Protein AF-A0AAN6I414-F1 (afdb_monomer)

InterPro domains:
  IPR013894 RecQ mediated genome instability protein 1, OB-fold domain [PF08585] (5-144)
  IPR042470 RecQ mediated genome instability protein, N-terminal OB-fold domain superfamily [G3DSA:2.40.50.770] (1-156)

Secondary structure (DSSP, 8-state):
-PPPEEEEEEEEEETTS-HHHHHHHHHHHHHHHHHHHHHHH---------------------------PPP-EEEEEE-TT--EEEEEESS--GGGSS--SSSSS-TT-EEEEPTT--EETTTEEEE-TTTEEEEE---HHHHTTHHHHHHHHHHHHTT---

Nearest PDB st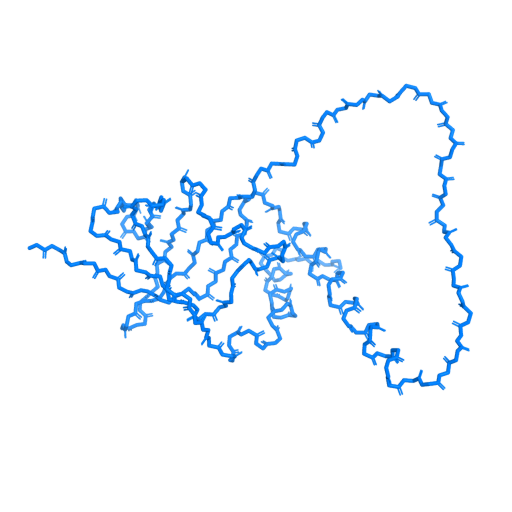ructures (foldseek):
  5aj3-assembly1_L  TM=5.342E-01  e=8.333E-02  Sus scrofa
  6xzb-assembly1_L1  TM=5.189E-01  e=1.386E-01  Escherichia coli K-12
  7pnw-assembly1_J  TM=3.560E-01  e=8.880E-02  Mus musculus
  6wub-assembly1_l  TM=5.203E-01  e=5.611E-01  Enterococcus faecalis OG1RF
  7pak-assembly1_K  TM=5.877E-01  e=1.203E+00  Mycoplasmoides pneumoniae M129

Mean predicted aligned error: 10.38 Å

Sequence (162 aa):
MTPDTLFQIVAIRDVSRSAVSYIESLAELIDANEGFYDRQTRSRPRKQRVIRSANVDGDAHEHWPTQTATPTYRLTLQDAHGNLCYAHEIEPLPFLRSSPDLYPVRLGSKLLVQKGATVVFGSAFQLTPSTCRFLGGELPHMNHDLYRRELQNFKREINYTG

Foldseek 3Di:
DDFWFKWFFQDKDQPVDDLVVLLVVLVVVVVVVVVVVVVVVDPDDDDDDDDPDDPPDDDDPPCPPPPVDDTWMKTWIAGPVRDIAIETEPDDDVQQVCDPDPRSAAGRWMKTFGPPFDDPPNGYTYDDNVGMDTPHDYDVVSRVCVSVVVSVVSCVVVVPPD

pLDDT: mean 82.65, std 20.86, range [34.53, 98.56]

Organism: Pichia angusta (NCBI:txid870730)

Structure (mmCIF, N/CA/C/O backbone):
data_AF-A0AAN6I414-F1
#
_entry.id   AF-A0AAN6I414-F1
#
loop_
_atom_site.group_PDB
_atom_site.id
_atom_site.type_symbol
_atom_site.label_atom_id
_atom_site.label_alt_id
_atom_site.label_comp_id
_atom_site.label_asym_id
_atom_site.label_entity_id
_atom_site.label_seq_id
_atom_site.pdbx_PDB_ins_code
_atom_site.Cartn_x
_atom_site.Cartn_y
_atom_site.Cartn_z
_atom_site.occupancy
_atom_site.B_iso_or_equiv
_atom_site.auth_seq_id
_atom_site.auth_comp_id
_atom_site.auth_asym_id
_atom_site.auth_atom_id
_atom_site.pdbx_PDB_model_num
ATOM 1 N N . MET A 1 1 ? -24.726 0.032 17.503 1.00 45.41 1 MET A N 1
ATOM 2 C CA . MET A 1 1 ? -23.262 0.106 17.713 1.00 45.41 1 MET A CA 1
ATOM 3 C C . MET A 1 1 ? -22.596 -0.323 16.417 1.00 45.41 1 MET A C 1
ATOM 5 O O . MET A 1 1 ? -22.929 -1.397 15.942 1.00 45.41 1 MET A O 1
ATOM 9 N N . THR A 1 2 ? -21.743 0.503 15.814 1.00 57.78 2 THR A N 1
ATOM 10 C CA . THR A 1 2 ? -21.015 0.141 14.586 1.00 57.78 2 THR A CA 1
ATOM 11 C C . THR A 1 2 ? -19.896 -0.852 14.917 1.00 57.78 2 THR A C 1
ATOM 13 O O . THR A 1 2 ? -19.116 -0.560 15.827 1.00 57.78 2 THR A O 1
ATOM 16 N N . PRO A 1 3 ? -19.851 -2.024 14.263 1.00 83.75 3 PRO A N 1
ATOM 17 C CA . PRO A 1 3 ? -18.834 -3.039 14.516 1.00 83.75 3 PRO A CA 1
ATOM 18 C C . PRO A 1 3 ? -17.482 -2.650 13.904 1.00 83.75 3 PRO A C 1
ATOM 20 O O . PRO A 1 3 ? -17.417 -1.833 12.982 1.00 83.75 3 PRO A O 1
ATOM 23 N N . ASP A 1 4 ? -16.413 -3.275 14.396 1.00 93.19 4 ASP A N 1
ATOM 24 C CA . ASP A 1 4 ? -15.124 -3.282 13.704 1.00 93.19 4 ASP A CA 1
ATOM 25 C C . ASP A 1 4 ? -15.302 -3.867 12.299 1.00 93.19 4 ASP A C 1
ATOM 27 O O . ASP A 1 4 ? -16.117 -4.768 12.082 1.00 93.19 4 ASP A O 1
ATOM 31 N N . THR A 1 5 ? -14.542 -3.356 11.334 1.00 94.69 5 THR A N 1
ATOM 32 C CA . THR A 1 5 ? -14.669 -3.766 9.933 1.00 94.69 5 THR A CA 1
ATOM 33 C C . THR A 1 5 ? -13.370 -4.386 9.441 1.00 94.69 5 THR A C 1
ATOM 35 O O . THR A 1 5 ? -12.293 -3.800 9.559 1.00 94.69 5 THR A O 1
ATOM 38 N N . LEU A 1 6 ? -13.472 -5.601 8.900 1.00 97.38 6 LEU A N 1
ATOM 39 C CA . LEU A 1 6 ? -12.348 -6.327 8.326 1.00 97.38 6 LEU A CA 1
ATOM 40 C C . LEU A 1 6 ? -12.159 -5.930 6.864 1.00 97.38 6 LEU A C 1
ATOM 42 O O . LEU A 1 6 ? -13.083 -6.039 6.058 1.00 97.38 6 LEU A O 1
ATOM 46 N N . PHE A 1 7 ?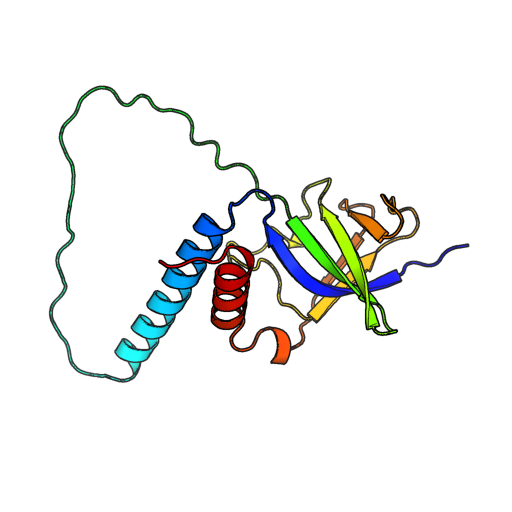 -10.934 -5.554 6.525 1.00 98.19 7 PHE A N 1
ATOM 47 C CA . PHE A 1 7 ? -10.533 -5.213 5.174 1.00 98.19 7 PHE A CA 1
ATOM 48 C C . PHE A 1 7 ? -9.363 -6.063 4.700 1.00 98.19 7 PHE A C 1
ATOM 50 O O . PHE A 1 7 ? -8.541 -6.558 5.475 1.00 98.19 7 PHE A O 1
ATOM 57 N N . GLN A 1 8 ? -9.265 -6.170 3.385 1.00 98.56 8 GLN A N 1
ATOM 58 C CA . GLN A 1 8 ? -8.088 -6.620 2.674 1.00 98.56 8 GLN A CA 1
ATOM 59 C C . GLN A 1 8 ? -7.315 -5.418 2.132 1.00 98.56 8 GLN A C 1
ATOM 61 O O . GLN A 1 8 ? -7.896 -4.547 1.493 1.00 98.56 8 GLN A O 1
ATOM 66 N N . ILE A 1 9 ? -5.999 -5.391 2.334 1.00 98.50 9 ILE A N 1
ATOM 67 C CA . ILE A 1 9 ? -5.118 -4.396 1.718 1.00 98.50 9 ILE A CA 1
ATOM 68 C C . ILE A 1 9 ? -4.867 -4.814 0.269 1.00 98.50 9 ILE A C 1
ATOM 70 O O . ILE A 1 9 ? -4.241 -5.847 0.023 1.00 98.50 9 ILE A O 1
ATOM 74 N N . VAL A 1 10 ? -5.352 -4.020 -0.686 1.00 98.12 10 VAL A N 1
ATOM 75 C CA . VAL A 1 10 ? -5.239 -4.329 -2.120 1.00 98.12 10 VAL A CA 1
ATOM 76 C C . VAL A 1 10 ? -4.228 -3.474 -2.869 1.00 98.12 10 VAL A C 1
ATOM 78 O O . VAL A 1 10 ? -3.730 -3.906 -3.903 1.00 98.12 10 VAL A O 1
ATOM 81 N N . ALA A 1 11 ? -3.873 -2.308 -2.333 1.00 97.12 11 ALA A N 1
ATOM 82 C CA . ALA A 1 11 ? -2.762 -1.506 -2.828 1.00 97.12 11 ALA A CA 1
ATOM 83 C C . ALA A 1 11 ? -2.153 -0.674 -1.699 1.00 97.12 11 ALA A C 1
ATOM 85 O O . ALA A 1 11 ? -2.836 -0.316 -0.736 1.00 97.12 11 ALA A O 1
ATOM 86 N N . ILE A 1 12 ? -0.873 -0.344 -1.846 1.00 96.19 12 ILE A N 1
ATOM 87 C CA . ILE A 1 12 ? -0.105 0.488 -0.918 1.00 96.19 12 ILE A CA 1
ATOM 88 C C . ILE A 1 12 ? 0.674 1.487 -1.755 1.00 96.19 12 ILE A C 1
ATOM 90 O O . ILE A 1 12 ? 1.310 1.105 -2.735 1.00 96.19 12 ILE A O 1
ATOM 94 N N . ARG A 1 13 ? 0.615 2.762 -1.378 1.00 94.12 13 ARG A N 1
ATOM 95 C CA . ARG A 1 13 ? 1.371 3.832 -2.025 1.00 94.12 13 ARG A CA 1
ATOM 96 C C . ARG A 1 13 ? 2.049 4.672 -0.963 1.00 94.12 13 ARG A C 1
ATOM 98 O O . ARG A 1 13 ? 1.370 5.188 -0.080 1.00 94.12 13 ARG A O 1
ATOM 105 N N . ASP A 1 14 ? 3.362 4.818 -1.072 1.00 94.50 14 ASP A N 1
ATOM 106 C CA . ASP A 1 14 ? 4.082 5.860 -0.349 1.00 94.50 14 ASP A CA 1
ATOM 107 C C . ASP A 1 14 ? 3.755 7.204 -1.008 1.00 94.50 14 ASP A C 1
ATOM 109 O O . ASP A 1 14 ? 4.110 7.447 -2.161 1.00 94.50 14 ASP A O 1
ATOM 113 N N . VAL A 1 15 ? 3.004 8.046 -0.303 1.00 93.56 15 VAL A N 1
ATOM 114 C CA . VAL A 1 15 ? 2.557 9.351 -0.804 1.00 93.56 15 VAL A CA 1
ATOM 115 C C . VAL A 1 15 ? 3.578 10.457 -0.550 1.00 93.56 15 VAL A C 1
ATOM 117 O O . VAL A 1 15 ? 3.380 11.574 -1.016 1.00 93.56 15 VAL A O 1
ATOM 120 N N . SER A 1 16 ? 4.678 10.153 0.146 1.00 91.94 16 SER A N 1
ATOM 121 C CA . SER A 1 16 ? 5.806 11.076 0.309 1.00 91.94 16 SER A CA 1
ATOM 122 C C . SER A 1 16 ? 6.757 11.067 -0.894 1.00 91.94 16 SER A C 1
ATOM 124 O O . SER A 1 16 ? 7.571 11.975 -1.056 1.00 91.94 16 SER A O 1
ATOM 126 N N . ARG A 1 17 ? 6.637 10.062 -1.771 1.00 91.12 17 ARG A N 1
ATOM 127 C CA . ARG A 1 17 ? 7.478 9.881 -2.956 1.00 91.12 17 ARG A CA 1
ATOM 128 C C . ARG A 1 17 ? 6.765 10.316 -4.230 1.00 91.12 17 ARG A C 1
ATOM 130 O O . ARG A 1 17 ? 5.571 10.082 -4.417 1.00 91.12 17 ARG A O 1
ATOM 137 N N . SER A 1 18 ? 7.524 10.912 -5.149 1.00 91.44 18 SER A N 1
ATOM 138 C CA . SER A 1 18 ? 7.026 11.214 -6.490 1.00 91.44 18 SER A CA 1
ATOM 139 C C . SER A 1 18 ? 6.837 9.930 -7.304 1.00 91.44 18 SER A C 1
ATOM 141 O O . SER A 1 18 ? 7.547 8.942 -7.110 1.00 91.44 18 SER A O 1
ATOM 143 N N . ALA A 1 19 ? 5.908 9.956 -8.264 1.00 91.56 19 ALA A N 1
ATOM 144 C CA . ALA A 1 19 ? 5.701 8.835 -9.181 1.00 91.56 19 ALA A CA 1
ATOM 145 C C . ALA A 1 19 ? 6.973 8.500 -9.985 1.00 91.56 19 ALA A C 1
ATOM 147 O O . ALA A 1 19 ? 7.261 7.329 -10.199 1.00 91.56 19 ALA A O 1
ATOM 148 N N . VAL A 1 20 ? 7.763 9.514 -10.367 1.00 92.62 20 VAL A N 1
ATOM 149 C CA . VAL A 1 20 ? 9.042 9.334 -11.079 1.00 92.62 20 VAL A CA 1
ATOM 150 C C . VAL A 1 20 ? 10.049 8.569 -10.219 1.00 92.62 20 VAL A C 1
ATOM 152 O O . VAL A 1 20 ? 10.562 7.548 -10.661 1.00 92.62 20 VAL A O 1
ATOM 155 N N . SER A 1 21 ? 10.250 8.981 -8.961 1.00 92.12 21 SER A N 1
ATOM 156 C CA . SER A 1 21 ? 11.143 8.261 -8.040 1.00 92.12 21 SER A CA 1
ATOM 157 C C . SER A 1 21 ? 10.671 6.823 -7.797 1.00 92.12 21 SER A C 1
ATOM 159 O O . SER A 1 21 ? 11.482 5.912 -7.637 1.00 92.12 21 SER A O 1
ATOM 161 N N . TYR A 1 22 ? 9.355 6.599 -7.770 1.00 92.31 22 TYR A N 1
ATOM 162 C CA . TYR A 1 22 ? 8.790 5.261 -7.616 1.00 92.31 22 TYR A CA 1
ATOM 163 C C . TYR A 1 22 ? 9.061 4.378 -8.849 1.00 92.31 22 TYR A C 1
ATOM 165 O O . TYR A 1 22 ? 9.426 3.214 -8.696 1.00 92.31 22 TYR A O 1
ATOM 173 N N . ILE A 1 23 ? 8.939 4.936 -10.062 1.00 94.06 23 ILE A N 1
ATOM 174 C CA . ILE A 1 23 ? 9.284 4.270 -11.332 1.00 94.06 23 ILE A CA 1
ATOM 175 C C . ILE A 1 23 ? 10.758 3.856 -11.349 1.00 94.06 23 ILE A C 1
ATOM 177 O O . ILE A 1 23 ? 11.050 2.710 -11.683 1.00 94.06 23 ILE A O 1
ATOM 181 N N . GLU A 1 24 ? 11.664 4.756 -10.962 1.00 93.31 24 GLU A N 1
ATOM 182 C CA . GLU A 1 24 ? 13.108 4.487 -10.911 1.00 93.31 24 GLU A CA 1
ATOM 183 C C . GLU A 1 24 ? 13.421 3.320 -9.966 1.00 93.31 24 GLU A C 1
ATOM 185 O O . GLU A 1 24 ? 14.030 2.337 -10.383 1.00 93.31 24 GLU A O 1
ATOM 190 N N . SER A 1 25 ? 12.905 3.349 -8.731 1.00 93.25 25 SER A N 1
ATOM 191 C CA . SER A 1 25 ? 13.114 2.246 -7.783 1.00 93.25 25 SER A CA 1
ATOM 192 C C . SER A 1 25 ? 12.518 0.920 -8.250 1.00 93.25 25 SER A C 1
ATOM 194 O O . SER A 1 25 ? 13.103 -0.134 -8.013 1.00 93.25 25 SER A O 1
ATOM 196 N N . LEU A 1 26 ? 11.352 0.937 -8.901 1.00 93.81 26 LEU A N 1
ATOM 197 C CA . LEU A 1 26 ? 10.762 -0.282 -9.455 1.00 93.81 26 LEU A CA 1
ATOM 198 C C . LEU A 1 26 ? 11.622 -0.866 -10.579 1.00 93.81 26 LEU A C 1
ATOM 200 O O . LEU A 1 26 ? 11.822 -2.079 -10.606 1.00 93.81 26 LEU A O 1
ATOM 204 N N . ALA A 1 27 ? 12.130 -0.023 -11.483 1.00 93.31 27 ALA A N 1
ATOM 205 C CA . ALA A 1 27 ? 13.010 -0.451 -12.566 1.00 93.31 27 ALA A CA 1
ATOM 206 C C . ALA A 1 27 ? 14.300 -1.081 -12.015 1.00 93.31 27 ALA A C 1
ATOM 208 O O . ALA A 1 27 ? 14.634 -2.203 -12.385 1.00 93.31 27 ALA A O 1
ATOM 209 N N . GLU A 1 28 ? 14.948 -0.428 -11.046 1.00 91.94 28 GLU A N 1
ATOM 210 C CA . GLU A 1 28 ? 16.150 -0.950 -10.383 1.00 91.94 28 GLU A CA 1
ATOM 211 C C . GLU A 1 28 ? 15.913 -2.312 -9.714 1.00 91.94 28 GLU A C 1
ATOM 213 O O . GLU A 1 28 ? 16.737 -3.221 -9.837 1.00 91.94 28 GLU A O 1
ATOM 218 N N . LEU A 1 29 ? 14.780 -2.486 -9.023 1.00 89.75 29 LEU A N 1
ATOM 219 C CA . LEU A 1 29 ? 14.434 -3.750 -8.367 1.00 89.75 29 LEU A CA 1
ATOM 220 C C . LEU A 1 29 ? 14.184 -4.881 -9.371 1.00 89.75 29 LEU A C 1
ATOM 222 O O . LEU A 1 29 ? 14.577 -6.022 -9.115 1.00 89.75 29 LEU A O 1
ATOM 226 N N . ILE A 1 30 ? 13.530 -4.588 -10.498 1.00 90.50 30 ILE A N 1
ATOM 227 C CA . ILE A 1 30 ? 13.291 -5.570 -11.564 1.00 90.50 30 ILE A CA 1
ATOM 228 C C . ILE A 1 30 ? 14.623 -5.985 -12.196 1.00 90.50 30 ILE A C 1
ATOM 230 O O . ILE A 1 30 ? 14.905 -7.184 -12.262 1.00 90.50 30 ILE A O 1
ATOM 234 N N . ASP A 1 31 ? 15.460 -5.015 -12.566 1.00 87.19 31 ASP A N 1
ATOM 235 C CA . ASP A 1 31 ? 16.768 -5.249 -13.182 1.00 87.19 31 ASP A CA 1
ATOM 236 C C . ASP A 1 31 ? 17.693 -6.052 -12.261 1.00 87.19 31 ASP A C 1
ATOM 238 O O . ASP A 1 31 ? 18.359 -6.997 -12.695 1.00 87.19 31 ASP A O 1
ATOM 242 N N . ALA A 1 32 ? 17.719 -5.718 -10.966 1.00 82.75 32 ALA A N 1
ATOM 243 C CA . ALA A 1 32 ? 18.494 -6.457 -9.979 1.00 82.75 32 ALA A CA 1
ATOM 244 C C . ALA A 1 32 ? 18.040 -7.918 -9.915 1.00 82.75 32 ALA A C 1
ATOM 246 O O . ALA A 1 32 ? 18.872 -8.824 -9.998 1.00 82.75 32 ALA A O 1
ATOM 247 N N . ASN A 1 33 ? 16.729 -8.152 -9.811 1.00 78.19 33 ASN A N 1
ATOM 248 C CA . ASN A 1 33 ? 16.163 -9.492 -9.724 1.00 78.19 33 ASN A CA 1
ATOM 249 C C . ASN A 1 33 ? 16.515 -10.321 -10.972 1.00 78.19 33 ASN A C 1
ATOM 251 O O . ASN A 1 33 ? 17.026 -11.434 -10.852 1.00 78.19 33 ASN A O 1
ATOM 255 N N . GLU A 1 34 ? 16.345 -9.757 -12.170 1.00 79.31 34 GLU A N 1
ATOM 256 C CA . GLU A 1 34 ? 16.722 -10.403 -13.435 1.00 79.31 34 GLU A CA 1
ATOM 257 C C . GLU A 1 34 ? 18.228 -10.696 -13.516 1.00 79.31 34 GLU A C 1
ATOM 259 O O . GLU A 1 34 ? 18.626 -11.797 -13.901 1.00 79.31 34 GLU A O 1
ATOM 264 N N . GLY A 1 35 ? 19.072 -9.767 -13.061 1.00 66.88 35 GLY A N 1
ATOM 265 C CA . GLY A 1 35 ? 20.518 -9.960 -12.980 1.00 66.88 35 GLY A CA 1
ATOM 266 C C . GLY A 1 35 ? 20.941 -11.088 -12.029 1.00 66.88 35 GLY A C 1
ATOM 267 O O . GLY A 1 35 ? 21.928 -11.777 -12.301 1.00 66.88 35 GLY A O 1
ATOM 268 N N . PHE A 1 36 ? 20.209 -11.323 -10.933 1.00 63.19 36 PHE A N 1
ATOM 269 C CA . PHE A 1 36 ? 20.434 -12.479 -10.056 1.00 63.19 36 PHE A CA 1
ATOM 270 C C . PHE A 1 36 ? 20.010 -13.797 -10.719 1.00 63.19 36 PHE A C 1
ATOM 272 O O . PHE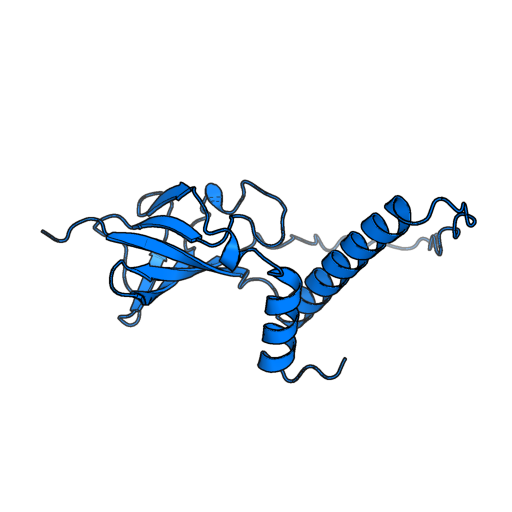 A 1 36 ? 20.768 -14.770 -10.659 1.00 63.19 36 PHE A O 1
ATOM 279 N N . TYR A 1 37 ? 18.858 -13.831 -11.397 1.00 57.75 37 TYR A N 1
ATOM 280 C CA . TYR A 1 37 ? 18.395 -15.023 -12.122 1.00 57.75 37 TYR A CA 1
ATOM 281 C C . TYR A 1 37 ? 19.318 -15.398 -13.296 1.00 57.75 37 TYR A C 1
ATOM 283 O O . TYR A 1 37 ? 19.622 -16.581 -13.481 1.00 57.75 37 TYR A O 1
ATOM 291 N N . ASP A 1 38 ? 19.839 -14.425 -14.054 1.00 50.94 38 ASP A N 1
ATOM 292 C CA . ASP A 1 38 ? 20.786 -14.684 -15.155 1.00 50.94 38 ASP A CA 1
ATOM 293 C C . ASP A 1 38 ? 22.127 -15.236 -14.628 1.00 50.94 38 ASP A C 1
ATOM 295 O O . ASP A 1 38 ? 22.710 -16.154 -15.209 1.00 50.94 38 ASP A O 1
ATOM 299 N N . ARG A 1 39 ? 22.586 -14.774 -13.452 1.00 58.72 39 ARG A N 1
ATOM 300 C CA . ARG A 1 39 ? 23.790 -15.311 -12.783 1.00 58.72 39 ARG A CA 1
ATOM 301 C C . ARG A 1 39 ? 23.626 -16.751 -12.299 1.00 58.72 39 ARG A C 1
ATOM 303 O O . ARG A 1 39 ? 24.601 -17.497 -12.312 1.00 58.72 39 ARG A O 1
ATOM 310 N N . GLN A 1 40 ? 22.429 -17.143 -11.864 1.00 55.12 40 GLN A N 1
ATOM 311 C CA . GLN A 1 40 ? 22.162 -18.520 -11.431 1.00 55.12 40 GLN A CA 1
ATOM 312 C C . GLN A 1 40 ? 21.980 -19.484 -12.610 1.00 55.12 40 GLN A C 1
ATOM 314 O O . GLN A 1 40 ? 22.340 -20.653 -12.506 1.00 55.12 40 GLN A O 1
ATOM 319 N N . THR A 1 41 ? 21.457 -19.005 -13.741 1.00 55.34 41 THR A N 1
ATOM 320 C CA . THR A 1 41 ? 21.168 -19.842 -14.918 1.00 55.34 41 THR A CA 1
ATOM 321 C C . THR A 1 41 ? 22.336 -19.947 -15.900 1.00 55.34 41 THR A C 1
ATOM 323 O O . THR A 1 41 ? 22.419 -20.918 -16.654 1.00 55.34 41 THR A O 1
ATOM 326 N N . ARG A 1 42 ? 23.291 -19.007 -15.878 1.00 46.44 42 ARG A N 1
ATOM 327 C CA . ARG A 1 42 ? 24.504 -19.060 -16.704 1.00 46.44 42 ARG A CA 1
ATOM 328 C C . ARG A 1 42 ? 25.758 -19.222 -15.854 1.00 46.44 42 ARG A C 1
ATOM 330 O O . ARG A 1 42 ? 26.388 -18.256 -15.436 1.00 46.44 42 ARG A O 1
ATOM 337 N N . SER A 1 43 ? 26.216 -20.465 -15.722 1.00 45.78 43 SER A N 1
ATOM 338 C CA . SER A 1 43 ? 27.563 -20.809 -15.256 1.00 45.78 43 SER A CA 1
ATOM 339 C C . SER A 1 43 ? 28.632 -20.414 -16.292 1.00 45.78 43 SER A C 1
ATOM 341 O O . SER A 1 43 ? 29.266 -21.267 -16.917 1.00 45.78 43 SER A O 1
ATOM 343 N N . ARG A 1 44 ? 28.828 -19.113 -16.531 1.00 46.41 44 ARG A N 1
ATOM 344 C CA . ARG A 1 44 ? 29.984 -18.590 -17.275 1.00 46.41 44 ARG A CA 1
ATOM 345 C C . ARG A 1 44 ? 30.539 -17.352 -16.572 1.00 46.41 44 ARG A C 1
ATOM 347 O O . ARG A 1 44 ? 29.839 -16.344 -16.491 1.00 46.41 44 ARG A O 1
ATOM 354 N N . PRO A 1 45 ? 31.799 -17.380 -16.102 1.00 45.66 45 PRO A N 1
ATOM 355 C CA . PRO A 1 45 ? 32.390 -16.229 -15.450 1.00 45.66 45 PRO A CA 1
ATOM 356 C C . PRO A 1 45 ? 32.721 -15.199 -16.530 1.00 45.66 45 PRO A C 1
ATOM 358 O O . PRO A 1 45 ? 33.533 -15.450 -17.423 1.00 45.66 45 PRO A O 1
ATOM 361 N N . ARG A 1 46 ? 32.108 -14.017 -16.465 1.00 46.19 46 ARG A N 1
ATOM 362 C CA . ARG A 1 46 ? 32.597 -12.856 -17.210 1.00 46.19 46 ARG A CA 1
ATOM 363 C C . ARG A 1 46 ? 32.896 -11.710 -16.251 1.00 46.19 46 ARG A C 1
ATOM 365 O O . ARG A 1 46 ? 32.007 -11.183 -15.599 1.00 46.19 46 ARG A O 1
ATOM 372 N N . LYS A 1 47 ? 34.201 -11.421 -16.186 1.00 41.16 47 LYS A N 1
ATOM 373 C CA . LYS A 1 47 ? 34.931 -10.257 -15.659 1.00 41.16 47 LYS A CA 1
ATOM 374 C C . LYS A 1 47 ? 34.085 -9.202 -14.933 1.00 41.16 47 LYS A C 1
ATOM 376 O O . LYS A 1 47 ? 33.298 -8.496 -15.558 1.00 41.16 47 LYS A O 1
ATOM 381 N N . GLN A 1 48 ? 34.379 -9.050 -13.637 1.00 44.34 48 GLN A N 1
ATOM 382 C CA . GLN A 1 48 ? 34.115 -7.861 -12.820 1.00 44.34 48 GLN A CA 1
ATOM 383 C C . GLN A 1 48 ? 34.219 -6.584 -13.661 1.00 44.34 48 GLN A C 1
ATOM 385 O O . GLN A 1 48 ? 35.292 -6.245 -14.166 1.00 44.34 48 GLN A O 1
ATOM 390 N N . ARG A 1 49 ? 33.100 -5.869 -13.802 1.00 40.12 49 ARG A N 1
ATOM 391 C CA . ARG A 1 49 ? 33.119 -4.501 -14.310 1.00 40.12 49 ARG A CA 1
ATOM 392 C C . ARG A 1 49 ? 33.418 -3.583 -13.131 1.00 40.12 49 ARG A C 1
ATOM 394 O O . ARG A 1 49 ? 32.630 -3.463 -12.202 1.00 40.12 49 ARG A O 1
ATOM 401 N N . VAL A 1 50 ? 34.619 -3.028 -13.201 1.00 44.25 50 VAL A N 1
ATOM 402 C CA . VAL A 1 50 ? 35.228 -2.020 -12.339 1.00 44.25 50 VAL A CA 1
ATOM 403 C C . VAL A 1 50 ? 34.262 -0.870 -12.036 1.00 44.25 50 VAL A C 1
ATOM 405 O O . VAL A 1 50 ? 33.567 -0.372 -12.924 1.00 44.25 50 VAL A O 1
ATOM 408 N N . ILE A 1 51 ? 34.275 -0.467 -10.766 1.00 46.75 51 ILE A N 1
ATOM 409 C CA . ILE A 1 51 ? 33.641 0.718 -10.187 1.00 46.75 51 ILE A CA 1
ATOM 410 C C . ILE A 1 51 ? 34.021 1.958 -11.015 1.00 46.75 51 ILE A C 1
ATOM 412 O O . ILE A 1 51 ? 35.194 2.301 -11.136 1.00 46.75 51 ILE A O 1
ATOM 416 N N . ARG A 1 52 ? 33.020 2.637 -11.577 1.00 38.12 52 ARG A N 1
ATOM 417 C CA . ARG A 1 52 ? 33.087 4.038 -12.023 1.00 38.12 52 ARG A CA 1
ATOM 418 C C . ARG A 1 52 ? 32.141 4.774 -11.072 1.00 38.12 52 ARG A C 1
ATOM 420 O O . ARG A 1 52 ? 30.990 4.373 -10.996 1.00 38.12 52 ARG A O 1
ATOM 427 N N . SER A 1 53 ? 32.518 5.752 -10.266 1.00 36.22 53 SER A N 1
ATOM 428 C CA . SER A 1 53 ? 33.680 6.636 -10.257 1.00 36.22 53 SER A CA 1
ATOM 429 C C . SER A 1 53 ? 33.722 7.246 -8.854 1.00 36.22 53 SER A C 1
ATOM 431 O O . SER A 1 53 ? 32.700 7.729 -8.372 1.00 36.22 53 SER A O 1
ATOM 433 N N . ALA A 1 54 ? 34.880 7.201 -8.198 1.00 37.72 54 ALA A N 1
ATOM 434 C CA . ALA A 1 54 ? 35.142 8.003 -7.013 1.00 37.72 54 ALA A CA 1
ATOM 435 C C . ALA A 1 54 ? 35.388 9.441 -7.481 1.00 37.72 54 ALA A C 1
ATOM 437 O O . ALA A 1 54 ? 36.352 9.683 -8.204 1.00 37.72 54 ALA A O 1
ATOM 438 N N . ASN A 1 55 ? 34.507 10.369 -7.110 1.00 34.53 55 ASN A N 1
ATOM 439 C CA . ASN A 1 55 ? 34.797 11.792 -7.214 1.00 34.53 55 ASN A CA 1
ATOM 440 C C . ASN A 1 55 ? 35.470 12.189 -5.896 1.00 34.53 55 ASN A C 1
ATOM 442 O O . ASN A 1 55 ? 34.797 12.416 -4.894 1.00 34.53 55 ASN A O 1
ATOM 446 N N . VAL A 1 56 ? 36.801 12.139 -5.876 1.00 47.16 56 VAL A N 1
ATOM 447 C CA . VAL A 1 56 ? 37.620 12.719 -4.810 1.00 47.16 56 VAL A CA 1
ATOM 448 C C . VAL A 1 56 ? 38.144 14.029 -5.364 1.00 47.16 56 VAL A C 1
ATOM 450 O O . VAL A 1 56 ? 39.191 14.041 -5.991 1.00 47.16 56 VAL A O 1
ATOM 453 N N . ASP A 1 57 ? 37.383 15.093 -5.151 1.00 37.41 57 ASP A N 1
ATOM 454 C CA . ASP A 1 57 ? 37.897 16.456 -5.131 1.00 37.41 57 ASP A CA 1
ATOM 455 C C . ASP A 1 57 ? 37.131 17.184 -4.029 1.00 37.41 57 ASP A C 1
ATOM 457 O O . ASP A 1 57 ? 35.899 17.248 -4.029 1.00 37.41 57 ASP A O 1
ATOM 461 N N . GLY A 1 58 ? 37.879 17.601 -3.010 1.00 43.59 58 GLY A N 1
ATOM 462 C CA . GLY A 1 58 ? 37.353 18.335 -1.877 1.00 43.59 58 GLY A CA 1
ATOM 463 C C . GLY A 1 58 ? 37.054 19.771 -2.270 1.00 43.59 58 GLY A C 1
ATOM 464 O O . GLY A 1 58 ? 37.881 20.411 -2.902 1.00 43.59 58 GLY A O 1
ATOM 465 N N . ASP A 1 59 ? 35.883 20.253 -1.871 1.00 40.22 59 ASP A N 1
ATOM 466 C CA . ASP A 1 59 ? 35.724 21.538 -1.198 1.00 40.22 59 ASP A CA 1
ATOM 467 C C . ASP A 1 59 ? 34.289 21.653 -0.662 1.00 40.22 59 ASP A C 1
ATOM 469 O O . ASP A 1 59 ? 33.320 21.342 -1.347 1.00 40.22 59 ASP A O 1
ATOM 473 N N . ALA A 1 60 ? 34.196 22.037 0.615 1.00 39.22 60 ALA A N 1
ATOM 474 C CA . ALA A 1 60 ? 32.993 22.398 1.368 1.00 39.22 60 ALA A CA 1
ATOM 475 C C . ALA A 1 60 ? 31.741 21.523 1.137 1.00 39.22 60 ALA A C 1
ATOM 477 O O . ALA A 1 60 ? 30.824 21.875 0.397 1.00 39.22 60 ALA A O 1
ATOM 478 N N . HIS A 1 61 ? 31.643 20.420 1.887 1.00 36.16 61 HIS A N 1
ATOM 479 C CA . HIS A 1 61 ? 30.359 19.766 2.129 1.00 36.16 61 HIS A CA 1
ATOM 480 C C . HIS A 1 61 ? 29.412 20.739 2.849 1.00 36.16 61 HIS A C 1
ATOM 482 O O . HIS A 1 61 ? 29.385 20.802 4.080 1.00 36.16 61 HIS A O 1
ATOM 488 N N . GLU A 1 62 ? 28.582 21.450 2.090 1.00 38.31 62 GLU A N 1
ATOM 489 C CA . GLU A 1 62 ? 27.261 21.837 2.568 1.00 38.31 62 GLU A CA 1
ATOM 490 C C . GLU A 1 62 ? 26.495 20.543 2.848 1.00 38.31 62 GLU A C 1
ATOM 492 O O . GLU A 1 62 ? 25.881 19.929 1.975 1.00 38.31 62 GLU A O 1
ATOM 497 N N . HIS A 1 63 ? 26.607 20.072 4.087 1.00 35.44 63 HIS A N 1
ATOM 498 C CA . HIS A 1 63 ? 25.806 18.984 4.616 1.00 35.44 63 HIS A CA 1
ATOM 499 C C . HIS A 1 63 ? 24.387 19.529 4.804 1.00 35.44 63 HIS A C 1
ATOM 501 O O . HIS A 1 63 ? 23.965 19.845 5.914 1.00 35.44 63 HIS A O 1
ATOM 507 N N . TRP A 1 64 ? 23.646 19.692 3.708 1.00 35.34 64 TRP A N 1
ATOM 508 C CA . TRP A 1 64 ? 22.197 19.768 3.800 1.00 35.34 64 TRP A CA 1
ATOM 509 C C . TRP A 1 64 ? 21.770 18.454 4.449 1.00 35.34 64 TRP A C 1
ATOM 511 O O . TRP A 1 64 ? 22.035 17.397 3.866 1.00 35.34 64 TRP A O 1
ATOM 521 N N . PRO A 1 65 ? 21.187 18.463 5.662 1.00 36.59 65 PRO A N 1
ATOM 522 C CA . PRO A 1 65 ? 20.703 17.235 6.249 1.00 36.59 65 PRO A CA 1
ATOM 523 C C . PRO A 1 65 ? 19.629 16.732 5.296 1.00 36.59 65 PRO A C 1
ATOM 525 O O . PRO A 1 65 ? 18.540 17.299 5.216 1.00 36.59 65 PRO A O 1
ATOM 528 N N . THR A 1 66 ? 19.941 15.688 4.531 1.00 42.34 66 THR A N 1
ATOM 529 C CA . THR A 1 66 ? 18.931 14.937 3.799 1.00 42.34 66 THR A CA 1
ATOM 530 C C . THR A 1 66 ? 18.158 14.185 4.873 1.00 42.34 66 THR A C 1
ATOM 532 O O . THR A 1 66 ? 18.403 13.011 5.135 1.00 42.34 66 THR A O 1
ATOM 535 N N . GLN A 1 67 ? 17.284 14.898 5.592 1.00 43.50 67 GLN A N 1
ATOM 536 C CA . GLN A 1 67 ? 16.217 14.272 6.348 1.00 43.50 67 GLN A CA 1
ATOM 537 C C . GLN A 1 67 ? 15.411 13.529 5.295 1.00 43.50 67 GLN A C 1
ATOM 539 O O . GLN A 1 67 ? 14.609 14.115 4.572 1.00 43.50 67 GLN A O 1
ATOM 544 N N . THR A 1 68 ? 15.714 12.247 5.130 1.00 57.78 68 THR A N 1
ATOM 545 C CA . THR A 1 68 ? 14.861 11.341 4.386 1.00 57.78 68 THR A CA 1
ATOM 546 C C . THR A 1 68 ? 13.525 11.397 5.108 1.00 57.78 68 THR A C 1
ATOM 548 O O . THR A 1 68 ? 13.406 10.973 6.259 1.00 57.78 68 THR A O 1
ATOM 551 N N . A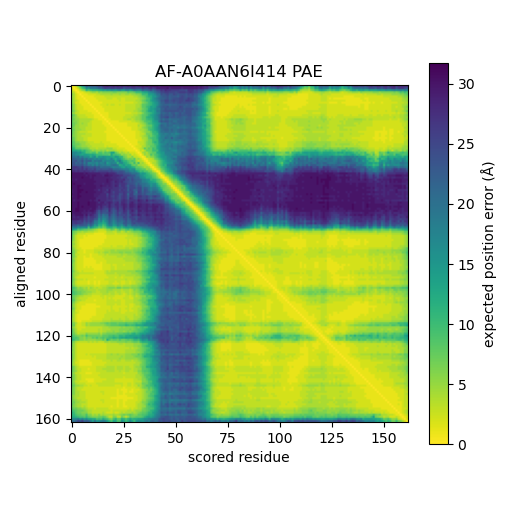LA A 1 69 ? 12.557 12.079 4.490 1.00 68.81 69 ALA A N 1
ATOM 552 C CA . ALA A 1 69 ? 11.236 12.237 5.066 1.00 68.81 69 ALA A CA 1
ATOM 553 C C . ALA A 1 69 ? 10.714 10.845 5.424 1.00 68.81 69 ALA A C 1
ATOM 555 O O . ALA A 1 69 ? 10.879 9.895 4.653 1.00 68.81 69 ALA A O 1
ATOM 556 N N . THR A 1 70 ? 10.141 10.706 6.618 1.00 83.56 70 THR A N 1
ATOM 557 C CA . THR A 1 70 ? 9.569 9.424 7.016 1.00 83.56 70 THR A CA 1
ATOM 558 C C . THR A 1 70 ? 8.453 9.080 6.026 1.00 83.56 70 THR A C 1
ATOM 560 O O . THR A 1 70 ? 7.595 9.929 5.762 1.00 83.56 70 THR A O 1
ATOM 563 N N . PRO A 1 71 ? 8.469 7.871 5.428 1.00 90.44 71 PRO A N 1
ATOM 564 C CA . PRO A 1 71 ? 7.487 7.520 4.415 1.00 90.44 71 PRO A CA 1
ATOM 565 C C . PRO A 1 71 ? 6.099 7.618 5.032 1.00 90.44 71 PRO A C 1
ATOM 567 O O . PRO A 1 71 ? 5.929 7.293 6.206 1.00 90.44 71 PRO A O 1
ATOM 570 N N . THR A 1 72 ? 5.123 8.087 4.265 1.00 94.44 72 THR A N 1
ATOM 571 C CA . THR A 1 72 ? 3.724 8.176 4.699 1.00 94.44 72 THR A CA 1
ATOM 572 C C . THR A 1 72 ? 2.885 7.422 3.692 1.00 94.44 72 THR A C 1
ATOM 574 O O . THR A 1 72 ? 3.021 7.644 2.490 1.00 94.44 72 THR A O 1
ATOM 577 N N . TYR A 1 73 ? 2.022 6.524 4.154 1.00 96.62 73 TYR A N 1
ATOM 578 C CA . TYR A 1 73 ? 1.333 5.602 3.260 1.00 96.62 73 TYR A CA 1
ATOM 579 C C . TYR A 1 73 ? -0.154 5.911 3.082 1.00 96.62 73 TYR A C 1
ATOM 581 O O . TYR A 1 73 ? -0.883 6.240 4.018 1.00 96.62 73 TYR A O 1
ATOM 589 N N . ARG A 1 74 ? -0.633 5.704 1.854 1.00 96.94 74 ARG A N 1
ATOM 590 C CA . ARG A 1 74 ? -2.049 5.506 1.541 1.00 96.94 74 ARG A CA 1
ATOM 591 C C . ARG A 1 74 ? -2.280 4.042 1.194 1.00 96.94 74 ARG A C 1
ATOM 593 O O . ARG A 1 74 ? -1.633 3.499 0.297 1.00 96.94 74 ARG A O 1
ATOM 600 N N . LEU A 1 75 ? -3.249 3.428 1.855 1.00 97.94 75 LEU A N 1
ATOM 601 C CA . LEU A 1 75 ? -3.733 2.086 1.563 1.00 97.94 75 LEU A CA 1
ATOM 602 C C . LEU A 1 75 ? -5.009 2.173 0.722 1.00 97.94 75 LEU A C 1
ATOM 604 O O . LEU A 1 75 ? -5.836 3.066 0.911 1.00 97.94 75 LEU A O 1
ATOM 608 N N . THR A 1 76 ? -5.177 1.230 -0.198 1.00 97.94 76 THR A N 1
ATOM 609 C CA . THR A 1 76 ? -6.485 0.916 -0.787 1.00 97.94 76 THR A CA 1
ATOM 610 C C . THR A 1 76 ? -6.981 -0.354 -0.124 1.00 97.94 76 THR A C 1
ATOM 612 O O . THR A 1 76 ? -6.267 -1.361 -0.099 1.00 97.94 76 THR A O 1
ATOM 615 N N . LEU A 1 77 ? -8.175 -0.282 0.449 1.00 97.94 77 LEU A N 1
ATOM 616 C CA . LEU A 1 77 ? -8.787 -1.342 1.230 1.00 97.94 77 LEU A CA 1
ATOM 617 C C . LEU A 1 77 ? -10.005 -1.891 0.491 1.00 97.94 77 LEU A C 1
ATOM 619 O O . LEU A 1 77 ? -10.711 -1.139 -0.177 1.00 97.94 77 LEU A O 1
ATOM 623 N N . GLN A 1 78 ? -10.245 -3.191 0.631 1.00 97.94 78 GLN A N 1
ATOM 624 C CA . GLN A 1 78 ? -11.409 -3.877 0.084 1.00 97.94 78 GLN A CA 1
ATOM 625 C C . GLN A 1 78 ? -12.170 -4.605 1.194 1.00 97.94 78 GLN A C 1
ATOM 627 O O . GLN A 1 78 ? -11.555 -5.345 1.965 1.00 97.94 78 GLN A O 1
ATOM 632 N N . ASP A 1 79 ? -13.480 -4.387 1.297 1.00 96.00 79 ASP A N 1
ATOM 633 C CA . ASP A 1 79 ? -14.333 -5.098 2.259 1.00 96.00 79 ASP A CA 1
ATOM 634 C C . ASP A 1 79 ? -14.746 -6.498 1.755 1.00 96.00 79 ASP A C 1
ATOM 636 O O . ASP A 1 79 ? -14.402 -6.920 0.649 1.00 96.00 79 ASP A O 1
ATOM 640 N N . ALA A 1 80 ? -15.511 -7.233 2.567 1.00 95.62 80 ALA A N 1
ATOM 641 C CA . ALA A 1 80 ? -16.001 -8.569 2.212 1.00 95.62 80 ALA A CA 1
ATOM 642 C C . ALA A 1 80 ? -16.995 -8.591 1.031 1.00 95.62 80 ALA A C 1
ATOM 644 O O . ALA A 1 80 ? -17.220 -9.651 0.450 1.00 95.62 80 ALA A O 1
ATOM 645 N N . HIS A 1 81 ? -17.579 -7.448 0.670 1.00 96.00 81 HIS A N 1
ATOM 646 C CA . HIS A 1 81 ? -18.501 -7.304 -0.459 1.00 96.00 81 HIS A CA 1
ATOM 647 C C . HIS A 1 81 ? -17.789 -6.819 -1.730 1.00 96.00 81 HIS A C 1
ATOM 649 O O . HIS A 1 81 ? -18.426 -6.646 -2.766 1.00 96.00 81 HIS A O 1
ATOM 655 N N . GLY A 1 82 ? -16.472 -6.605 -1.667 1.00 95.50 82 GLY A N 1
ATOM 656 C CA . GLY A 1 82 ? -15.667 -6.121 -2.780 1.00 95.50 82 GLY A CA 1
ATOM 657 C C . GLY A 1 82 ? -15.627 -4.597 -2.921 1.00 95.50 82 GLY A C 1
ATOM 658 O O . GLY A 1 82 ? -14.979 -4.116 -3.853 1.00 95.50 82 GLY A O 1
ATOM 659 N N . ASN A 1 83 ? -16.252 -3.839 -2.014 1.00 95.19 83 ASN A N 1
ATOM 660 C CA . ASN A 1 83 ? -16.235 -2.377 -2.040 1.00 95.19 83 ASN A CA 1
ATOM 661 C C . ASN A 1 83 ? -14.839 -1.853 -1.716 1.00 95.19 83 ASN A C 1
ATOM 663 O O . ASN A 1 83 ? -14.176 -2.362 -0.810 1.00 95.19 83 ASN A O 1
ATOM 667 N N . LEU A 1 84 ? -14.421 -0.805 -2.426 1.00 96.44 84 LEU A N 1
ATOM 668 C CA . LEU A 1 84 ? -13.118 -0.177 -2.243 1.00 96.44 84 LEU A CA 1
ATOM 669 C C . LEU A 1 84 ? -13.230 1.129 -1.461 1.00 96.44 84 LEU A C 1
ATOM 671 O O . LEU A 1 84 ? -14.122 1.941 -1.705 1.00 96.44 84 LEU A O 1
ATOM 675 N N . CYS A 1 85 ? -12.269 1.364 -0.575 1.00 96.44 85 CYS A N 1
ATOM 676 C CA . CYS A 1 85 ? -12.073 2.655 0.070 1.00 96.44 85 CYS A CA 1
ATOM 677 C C . CYS A 1 85 ? -10.583 2.965 0.236 1.00 96.44 85 CYS A C 1
ATOM 679 O O . CYS A 1 85 ? -9.719 2.091 0.105 1.00 96.44 85 CYS A O 1
ATOM 681 N N . TYR A 1 86 ? -10.276 4.229 0.516 1.00 97.50 86 TYR A N 1
ATOM 682 C CA . TYR A 1 86 ? -8.916 4.635 0.850 1.00 97.50 86 TYR A CA 1
ATOM 683 C C . TYR A 1 86 ? -8.720 4.676 2.359 1.00 97.50 86 TYR A C 1
ATOM 685 O O . TYR A 1 86 ? -9.660 4.856 3.132 1.00 97.50 86 TYR A O 1
ATOM 693 N N . ALA A 1 87 ? -7.471 4.545 2.778 1.00 97.69 87 ALA A N 1
ATOM 694 C CA . ALA A 1 87 ? -7.075 4.796 4.146 1.00 97.69 87 ALA A CA 1
ATOM 695 C C . ALA A 1 87 ? -5.720 5.502 4.164 1.00 97.69 87 ALA A C 1
ATOM 697 O O . ALA A 1 87 ? -4.788 5.084 3.479 1.00 97.69 87 ALA A O 1
ATOM 698 N N . HIS A 1 88 ? -5.624 6.591 4.913 1.00 97.12 88 HIS A N 1
ATOM 699 C CA . HIS A 1 88 ? -4.422 7.400 5.035 1.00 97.12 88 HIS A CA 1
ATOM 700 C C . HIS A 1 88 ? -3.791 7.168 6.398 1.00 97.12 88 HIS A C 1
ATOM 702 O O . HIS A 1 88 ? -4.466 7.247 7.422 1.00 97.12 88 HIS A O 1
ATOM 708 N N . GLU A 1 89 ? -2.495 6.897 6.397 1.00 96.69 89 GLU A N 1
ATOM 709 C CA . GLU A 1 89 ? -1.682 6.906 7.601 1.00 96.69 89 GLU A CA 1
ATOM 710 C C . GLU A 1 89 ? -1.580 8.342 8.133 1.00 96.69 89 GLU A C 1
ATOM 712 O O . GLU A 1 89 ? -1.004 9.207 7.478 1.00 96.69 89 GLU A O 1
ATOM 717 N N . ILE A 1 90 ? -2.178 8.599 9.298 1.00 95.69 90 ILE A N 1
ATOM 718 C CA . ILE A 1 90 ? -2.071 9.888 10.000 1.00 95.69 90 ILE A CA 1
ATOM 719 C C . ILE A 1 90 ? -0.972 9.832 11.060 1.00 95.69 90 ILE A C 1
ATOM 721 O O . ILE A 1 90 ? -0.249 10.804 11.259 1.00 95.69 90 ILE A O 1
ATOM 725 N N . GLU A 1 91 ? -0.816 8.673 11.698 1.00 95.00 91 GLU A N 1
ATOM 726 C CA . GLU A 1 91 ? 0.286 8.365 12.607 1.00 95.00 91 GLU A CA 1
ATOM 727 C C . GLU A 1 91 ? 1.043 7.134 12.097 1.00 95.00 91 GLU A C 1
ATOM 729 O O . GLU A 1 91 ? 0.394 6.213 11.592 1.00 95.00 91 GLU A O 1
ATOM 734 N N . PRO A 1 92 ? 2.380 7.065 12.254 1.00 95.19 92 PRO A N 1
ATOM 735 C CA . PRO A 1 92 ? 3.168 5.935 11.776 1.00 95.19 92 PRO A CA 1
ATOM 736 C C . PRO A 1 92 ? 2.635 4.584 12.269 1.00 95.19 92 PRO A C 1
ATOM 738 O O . PRO A 1 92 ? 2.570 4.318 13.470 1.00 95.19 92 PRO A O 1
ATOM 741 N N . LEU A 1 93 ? 2.295 3.703 11.331 1.00 96.44 93 LEU A N 1
ATOM 742 C CA . LEU A 1 93 ? 1.821 2.352 11.596 1.00 96.44 93 LEU A CA 1
ATOM 743 C C . LE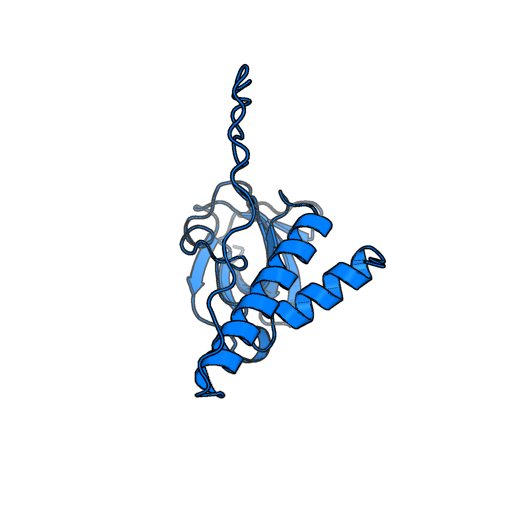U A 1 93 ? 3.019 1.388 11.634 1.00 96.44 93 LEU A C 1
ATOM 745 O O . LEU A 1 93 ? 3.675 1.197 10.604 1.00 96.44 93 LEU A O 1
ATOM 749 N N . PRO A 1 94 ? 3.307 0.721 12.772 1.00 95.31 94 PRO A N 1
ATOM 750 C CA . PRO A 1 94 ? 4.505 -0.113 12.913 1.00 95.31 94 PRO A CA 1
ATOM 751 C C . PRO A 1 94 ? 4.628 -1.225 11.864 1.00 95.31 94 PRO A C 1
ATOM 753 O O . PRO A 1 94 ? 5.722 -1.509 11.382 1.00 95.31 94 PRO A O 1
ATOM 756 N N . PHE A 1 95 ? 3.504 -1.819 11.451 1.00 96.00 95 PHE A N 1
ATOM 757 C CA . PHE A 1 95 ? 3.489 -2.886 10.446 1.00 96.00 95 PHE A CA 1
ATOM 758 C C . PHE A 1 95 ? 3.884 -2.410 9.039 1.00 96.00 95 PHE A C 1
ATOM 760 O O . PHE A 1 95 ? 4.275 -3.218 8.211 1.00 96.00 95 PHE A O 1
ATOM 767 N N . LEU A 1 96 ? 3.814 -1.107 8.755 1.00 96.00 96 LEU A N 1
ATOM 768 C CA . LEU A 1 96 ? 4.299 -0.526 7.499 1.00 96.00 96 LEU A CA 1
ATOM 769 C C . LEU A 1 96 ? 5.785 -0.144 7.567 1.00 96.00 96 LEU A C 1
ATOM 771 O O . LEU A 1 96 ? 6.321 0.411 6.613 1.00 96.00 96 LEU A O 1
ATOM 775 N N . ARG A 1 97 ? 6.443 -0.387 8.704 1.00 92.81 97 ARG A N 1
ATOM 776 C CA . ARG A 1 97 ? 7.874 -0.134 8.926 1.00 92.81 97 ARG A CA 1
ATOM 777 C C . ARG A 1 97 ? 8.650 -1.416 9.242 1.00 92.81 97 ARG A C 1
ATOM 779 O O . ARG A 1 97 ? 9.840 -1.350 9.524 1.00 92.81 97 ARG A O 1
ATOM 786 N N . SER A 1 98 ? 7.996 -2.579 9.207 1.00 88.56 98 SER A N 1
ATOM 787 C CA . SER A 1 98 ? 8.623 -3.865 9.536 1.00 88.56 98 SER A CA 1
ATOM 788 C C . SER A 1 98 ? 9.537 -4.413 8.440 1.00 88.56 98 SER A C 1
ATOM 790 O O . SER A 1 98 ? 10.332 -5.305 8.720 1.00 88.56 98 SER A O 1
ATOM 792 N N . SER A 1 99 ? 9.424 -3.909 7.208 1.00 88.00 99 SER A N 1
ATOM 793 C CA . SER A 1 99 ? 10.307 -4.256 6.093 1.00 88.00 99 SER A CA 1
ATOM 794 C C . SER A 1 99 ? 10.822 -2.981 5.415 1.00 88.00 99 SER A C 1
ATOM 796 O O . SER A 1 99 ? 10.038 -2.040 5.258 1.00 88.00 99 SER A O 1
ATOM 798 N N . PRO A 1 100 ? 12.103 -2.935 4.998 1.00 83.44 100 PRO A N 1
ATOM 799 C CA . PRO A 1 100 ? 12.635 -1.863 4.157 1.00 83.44 100 PRO A CA 1
ATOM 800 C C . PRO A 1 100 ? 12.202 -1.985 2.684 1.00 83.44 100 PRO A C 1
ATOM 802 O O . PRO A 1 100 ? 12.585 -1.147 1.870 1.00 83.44 100 PRO A O 1
ATOM 805 N N . ASP A 1 101 ? 11.447 -3.028 2.322 1.00 86.94 101 ASP A N 1
ATOM 806 C CA . ASP A 1 101 ? 10.960 -3.231 0.959 1.00 86.94 101 ASP A CA 1
ATOM 807 C C . ASP A 1 101 ? 10.056 -2.082 0.494 1.00 86.94 101 ASP A C 1
ATOM 809 O O . ASP A 1 101 ? 9.290 -1.504 1.266 1.00 86.94 101 ASP A O 1
ATOM 813 N N . LEU A 1 102 ? 10.057 -1.831 -0.820 1.00 88.56 102 LEU A N 1
ATOM 814 C CA . LEU A 1 102 ? 9.181 -0.844 -1.464 1.00 88.56 102 LEU A CA 1
ATOM 815 C C . LEU A 1 102 ? 7.683 -1.092 -1.176 1.00 88.56 102 LEU A C 1
ATOM 817 O O . LEU A 1 102 ? 6.876 -0.161 -1.196 1.00 88.56 102 LEU A O 1
ATOM 821 N N . TYR A 1 103 ? 7.331 -2.350 -0.892 1.00 91.69 103 TYR A N 1
ATOM 822 C CA . TYR A 1 103 ? 6.026 -2.776 -0.394 1.00 91.69 103 TYR A CA 1
ATOM 823 C C . TYR A 1 103 ? 6.210 -3.388 0.998 1.00 91.69 103 TYR A C 1
ATOM 825 O O . TYR A 1 103 ? 6.549 -4.569 1.100 1.00 91.69 103 TYR A O 1
ATOM 833 N N . PRO A 1 104 ? 5.980 -2.619 2.076 1.00 93.19 104 PRO A N 1
ATOM 834 C CA . PRO A 1 104 ? 6.340 -3.041 3.429 1.00 93.19 104 PRO A CA 1
ATOM 835 C C . PRO A 1 104 ? 5.479 -4.194 3.965 1.00 93.19 104 PRO A C 1
ATOM 837 O O . PRO A 1 104 ? 5.869 -4.859 4.923 1.00 93.19 104 PRO A O 1
ATOM 840 N N . VAL A 1 105 ? 4.323 -4.456 3.342 1.00 95.62 105 VAL A N 1
ATOM 841 C CA . VAL A 1 105 ? 3.502 -5.648 3.585 1.00 95.62 105 VAL A CA 1
ATOM 842 C C . VAL A 1 105 ? 2.987 -6.240 2.276 1.00 95.62 105 VAL A C 1
ATOM 844 O O . VAL A 1 105 ? 2.841 -5.549 1.266 1.00 95.62 105 VAL A O 1
ATOM 847 N N . ARG A 1 106 ? 2.673 -7.537 2.309 1.00 96.94 106 ARG A N 1
ATOM 848 C CA . ARG A 1 106 ? 2.144 -8.282 1.162 1.00 96.94 106 ARG A CA 1
ATOM 849 C C . ARG A 1 106 ? 0.710 -7.869 0.845 1.00 96.94 106 ARG A C 1
ATOM 851 O O . ARG A 1 106 ? -0.117 -7.701 1.744 1.00 96.94 106 ARG A O 1
ATOM 858 N N . LEU A 1 107 ? 0.381 -7.760 -0.438 1.00 97.88 107 LEU A N 1
ATOM 859 C CA . LEU A 1 107 ? -0.994 -7.510 -0.862 1.00 97.88 107 LEU A CA 1
ATOM 860 C C . LEU A 1 107 ? -1.883 -8.716 -0.541 1.00 97.88 107 LEU A C 1
ATOM 862 O O . LEU A 1 107 ? -1.439 -9.866 -0.526 1.00 97.88 107 LEU A O 1
ATOM 866 N N . GLY A 1 108 ? -3.148 -8.448 -0.238 1.00 98.25 108 GLY A N 1
ATOM 867 C CA . GLY A 1 108 ? -4.076 -9.447 0.283 1.00 98.25 108 GLY A CA 1
ATOM 868 C C . GLY A 1 108 ? -4.030 -9.611 1.808 1.00 98.25 108 GLY A C 1
ATOM 869 O O . GLY A 1 108 ? -4.898 -10.294 2.362 1.00 98.25 108 GLY A O 1
ATOM 870 N N . SER A 1 109 ? -3.075 -8.963 2.491 1.00 98.31 109 SER A N 1
ATOM 871 C CA . SER A 1 109 ? -3.030 -8.898 3.958 1.00 98.31 109 SER A CA 1
ATOM 872 C C . SER A 1 109 ? -4.331 -8.347 4.534 1.00 98.31 109 SER A C 1
ATOM 874 O O . SER A 1 109 ? -5.012 -7.531 3.907 1.00 98.31 109 SER A O 1
ATOM 876 N N . LYS A 1 110 ? -4.669 -8.767 5.752 1.00 98.44 110 LYS A N 1
ATOM 877 C CA . LYS A 1 110 ? -5.891 -8.365 6.444 1.00 98.44 110 LYS A CA 1
ATOM 878 C C . LYS A 1 110 ? -5.622 -7.264 7.466 1.00 98.44 110 LYS A C 1
ATOM 880 O O . LYS A 1 110 ? -4.662 -7.322 8.236 1.00 98.44 110 LYS A O 1
ATOM 885 N N . LEU A 1 111 ? -6.498 -6.267 7.472 1.00 98.31 111 LEU A N 1
ATOM 886 C CA . LEU A 1 111 ? -6.475 -5.126 8.377 1.00 98.31 111 LEU A CA 1
ATOM 887 C C . LEU A 1 111 ? -7.852 -5.002 9.024 1.00 98.31 111 LEU A C 1
ATOM 889 O O . LEU A 1 111 ? -8.858 -4.890 8.328 1.00 98.31 111 LEU A O 1
ATOM 893 N N . LEU A 1 112 ? -7.901 -5.018 10.350 1.00 97.94 112 LEU A N 1
ATOM 894 C CA . LEU A 1 112 ? -9.113 -4.699 11.088 1.00 97.94 112 LEU A CA 1
ATOM 895 C C . LEU A 1 112 ? -9.115 -3.198 11.371 1.00 97.94 112 LEU A C 1
ATOM 897 O O . LEU A 1 112 ? -8.226 -2.711 12.068 1.00 97.94 112 LEU A O 1
ATOM 901 N N . VAL A 1 113 ? -10.092 -2.471 10.838 1.00 96.75 113 VAL A N 1
ATOM 902 C CA . VAL A 1 113 ? -10.330 -1.069 11.193 1.00 96.75 113 VAL A CA 1
ATOM 903 C C . VAL A 1 113 ? -11.305 -1.052 12.361 1.00 96.75 113 VAL A C 1
ATOM 905 O O . VAL A 1 113 ? -12.404 -1.607 12.281 1.00 96.75 113 VAL A O 1
ATOM 908 N N . GLN A 1 114 ? -10.870 -0.459 13.465 1.00 95.31 114 GLN A N 1
ATOM 909 C CA . GLN A 1 114 ? -11.611 -0.456 14.716 1.00 95.31 114 GLN A CA 1
ATOM 910 C C . GLN A 1 114 ? -12.701 0.612 14.699 1.00 95.31 114 GLN A C 1
ATOM 912 O O . GLN A 1 114 ? -12.585 1.659 14.051 1.00 95.31 114 GLN A O 1
ATOM 917 N N . LYS A 1 115 ? -13.769 0.362 15.456 1.00 89.94 115 LYS A N 1
ATOM 918 C CA . LYS A 1 115 ? -14.807 1.356 15.714 1.00 89.94 115 LYS A CA 1
ATOM 919 C C . LYS A 1 115 ? -14.181 2.670 16.200 1.00 89.94 115 LYS A C 1
ATOM 921 O O . LYS A 1 115 ? -13.393 2.686 17.138 1.00 89.94 115 LYS A O 1
ATOM 926 N N . GLY A 1 116 ? -14.624 3.780 15.612 1.00 87.75 116 GLY A N 1
ATOM 927 C CA . GLY A 1 116 ? -14.165 5.121 15.979 1.00 87.75 116 GLY A CA 1
ATOM 928 C C . GLY A 1 116 ? -13.046 5.666 15.092 1.00 87.75 116 GLY A C 1
ATOM 929 O O . GLY A 1 116 ? -12.663 6.814 15.283 1.00 87.75 116 GLY A O 1
ATOM 930 N N . ALA A 1 117 ? -12.569 4.899 14.103 1.00 93.44 117 ALA A N 1
ATOM 931 C CA . ALA A 1 117 ? -11.719 5.436 13.046 1.00 93.44 117 ALA A CA 1
ATOM 932 C C . ALA A 1 117 ? -12.427 6.593 12.318 1.00 93.44 117 ALA A C 1
ATOM 934 O O . ALA A 1 117 ? -13.570 6.455 11.868 1.00 93.44 117 ALA A O 1
ATOM 935 N N . THR A 1 118 ? -11.748 7.734 12.200 1.00 94.69 118 THR A N 1
ATOM 936 C CA . THR A 1 118 ? -12.291 8.911 11.515 1.00 94.69 118 THR A CA 1
ATOM 937 C C . THR A 1 118 ? -12.415 8.632 10.021 1.00 94.69 118 THR A C 1
ATOM 939 O O . THR A 1 118 ? -11.481 8.131 9.393 1.00 94.69 118 THR A O 1
ATOM 942 N N . VAL A 1 119 ? -13.560 8.992 9.440 1.00 93.69 119 VAL A N 1
ATOM 943 C CA . VAL A 1 119 ? -13.796 8.947 7.993 1.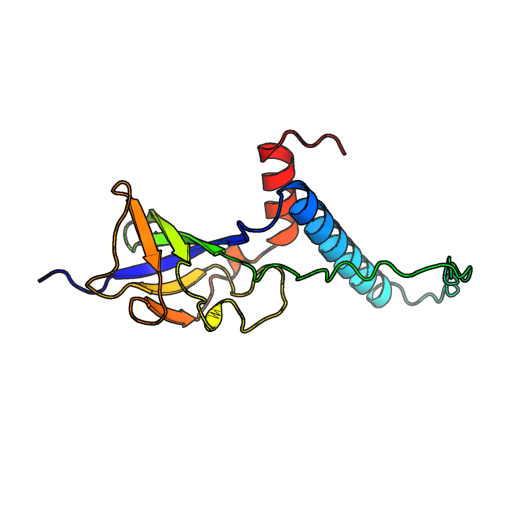00 93.69 119 VAL A CA 1
ATOM 944 C C . VAL A 1 119 ? -13.853 10.371 7.463 1.00 93.69 119 VAL A C 1
ATOM 946 O O . VAL A 1 119 ? -14.627 11.192 7.951 1.00 93.69 119 VAL A O 1
ATOM 949 N N . VAL A 1 120 ? -13.053 10.658 6.442 1.00 91.25 120 VAL A N 1
ATOM 950 C CA . VAL A 1 120 ? -12.982 11.959 5.774 1.00 91.25 120 VAL A CA 1
ATOM 951 C C . VAL A 1 120 ? -13.452 11.802 4.332 1.00 91.25 120 VAL A C 1
ATOM 953 O O . VAL A 1 120 ? -13.285 10.745 3.719 1.00 91.25 120 VAL A O 1
ATOM 956 N N . PHE A 1 121 ? -14.096 12.843 3.799 1.00 84.25 121 PHE A N 1
ATOM 957 C CA . PHE A 1 121 ? -14.653 12.867 2.439 1.00 84.25 121 PHE A CA 1
ATOM 958 C C . PHE A 1 121 ? -15.606 11.695 2.129 1.00 84.25 121 PHE A C 1
ATOM 960 O O . PHE A 1 121 ? -15.777 11.314 0.978 1.00 84.25 121 PHE A O 1
ATOM 967 N N . GLY A 1 122 ? -16.217 11.102 3.162 1.00 81.44 122 GLY A N 1
ATOM 968 C CA . GLY A 1 122 ? -17.187 10.009 3.045 1.00 81.44 122 GLY A CA 1
ATOM 969 C C . GLY A 1 122 ? -16.617 8.639 2.656 1.00 81.44 122 GLY A C 1
ATOM 970 O O . GLY A 1 122 ? -17.359 7.664 2.703 1.00 81.44 122 GLY A O 1
ATOM 971 N N . SER A 1 123 ? -15.332 8.531 2.298 1.00 82.56 123 SER A N 1
ATOM 972 C CA . SER A 1 123 ? -14.764 7.28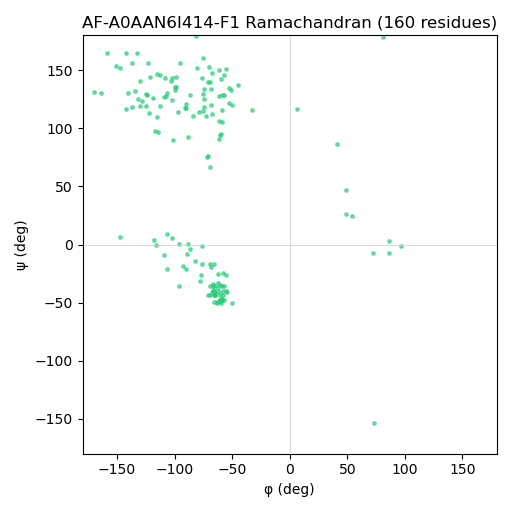6 1.753 1.00 82.56 123 SER A CA 1
ATOM 973 C C . SER A 1 123 ? -13.297 7.022 2.109 1.00 82.56 123 SER A C 1
ATOM 975 O O . SER A 1 123 ? -12.704 6.087 1.565 1.00 82.56 123 SER A O 1
ATOM 977 N N . ALA A 1 124 ? -12.683 7.842 2.967 1.00 93.88 124 ALA A N 1
ATOM 978 C CA . ALA A 1 124 ? -11.280 7.697 3.343 1.00 93.88 124 ALA A CA 1
ATOM 979 C C . ALA A 1 124 ? -11.109 7.584 4.862 1.00 93.88 124 ALA A C 1
ATOM 981 O O . ALA A 1 124 ? -11.443 8.514 5.594 1.00 93.88 124 ALA A O 1
ATOM 982 N N . PHE A 1 125 ? -10.565 6.466 5.340 1.00 96.62 125 PHE A N 1
ATOM 983 C CA . PHE A 1 125 ? -10.221 6.301 6.752 1.00 96.62 125 PHE A CA 1
ATOM 984 C C . PHE A 1 125 ? -8.938 7.055 7.104 1.00 96.62 125 PHE A C 1
ATOM 986 O O . PHE A 1 125 ? -7.981 7.073 6.331 1.00 96.62 125 PHE A O 1
ATOM 993 N N . GLN A 1 126 ? -8.892 7.623 8.300 1.00 96.56 126 GLN A N 1
ATOM 994 C CA . GLN A 1 126 ? -7.665 8.079 8.942 1.00 96.56 126 GLN A CA 1
ATOM 995 C C . GLN A 1 126 ? -7.189 6.996 9.903 1.00 96.56 126 GLN A C 1
ATOM 997 O O . GLN A 1 126 ? -7.877 6.681 10.873 1.00 96.56 126 GLN A O 1
ATOM 1002 N N . LEU A 1 127 ? -6.035 6.405 9.606 1.00 97.00 127 LEU A N 1
ATOM 1003 C CA . LEU A 1 127 ? -5.470 5.316 10.388 1.00 97.00 127 LEU A CA 1
ATOM 1004 C C . LEU A 1 127 ? -4.403 5.829 11.347 1.00 97.00 127 LEU A C 1
ATOM 1006 O O . LEU A 1 127 ? -3.499 6.581 10.979 1.00 97.00 127 LEU A O 1
ATOM 1010 N N . THR A 1 128 ? -4.503 5.325 12.564 1.00 96.44 128 THR A N 1
ATOM 1011 C CA . THR A 1 128 ? -3.538 5.438 13.652 1.00 96.44 128 THR A CA 1
ATOM 1012 C C . THR A 1 128 ? -3.331 4.042 14.253 1.00 96.44 128 THR A C 1
ATOM 1014 O O . THR A 1 128 ? -4.161 3.146 14.036 1.00 96.44 128 THR A O 1
ATOM 1017 N N . PRO A 1 129 ? -2.276 3.814 15.054 1.00 96.38 129 PRO A N 1
ATOM 1018 C CA . PRO A 1 129 ? -2.082 2.539 15.746 1.00 96.38 129 PRO A CA 1
ATOM 1019 C C . PRO A 1 129 ? -3.247 2.135 16.666 1.00 96.38 129 PRO A C 1
ATOM 1021 O O . PRO A 1 129 ? -3.428 0.953 16.936 1.00 96.38 129 PRO A O 1
ATOM 1024 N N . SER A 1 130 ? -4.038 3.101 17.146 1.00 95.31 130 SER A N 1
ATOM 1025 C CA . SER A 1 130 ? -5.193 2.881 18.029 1.00 95.31 130 SER A CA 1
ATOM 1026 C C . SER A 1 130 ? -6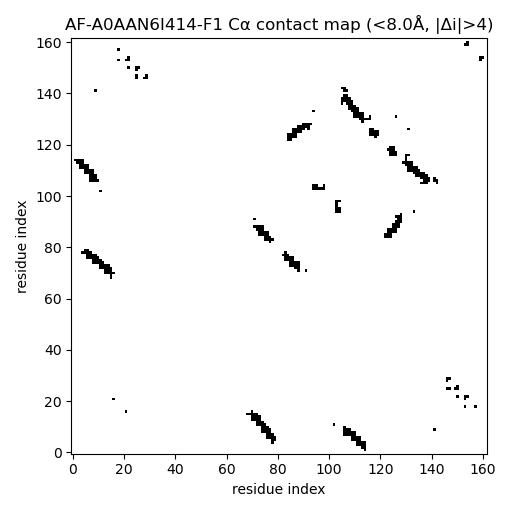.519 2.649 17.300 1.00 95.31 130 SER A C 1
ATOM 1028 O O . SER A 1 130 ? -7.518 2.355 17.952 1.00 95.31 130 SER A O 1
ATOM 1030 N N . THR A 1 131 ? -6.551 2.821 15.976 1.00 95.56 131 THR A N 1
ATOM 1031 C CA . THR A 1 131 ? -7.765 2.688 15.150 1.00 95.56 131 THR A CA 1
ATOM 1032 C C . THR A 1 131 ? -7.668 1.549 14.144 1.00 95.56 131 THR A C 1
ATOM 1034 O O . THR A 1 131 ? -8.615 1.291 13.397 1.00 95.56 131 THR A O 1
ATOM 1037 N N . CYS A 1 132 ? -6.544 0.833 14.111 1.00 96.62 132 CYS A N 1
ATOM 1038 C CA . CYS A 1 132 ? -6.390 -0.327 13.255 1.00 96.62 132 CYS A CA 1
ATOM 1039 C C . CYS A 1 132 ? -5.496 -1.402 13.865 1.00 96.62 132 CYS A C 1
ATOM 1041 O O . CYS A 1 132 ? -4.571 -1.137 14.629 1.00 96.62 132 CYS A O 1
ATOM 1043 N N . ARG A 1 133 ? -5.759 -2.647 13.473 1.00 97.44 133 ARG A N 1
ATOM 1044 C CA . ARG A 1 133 ? -4.957 -3.808 13.842 1.00 97.44 133 ARG A CA 1
ATOM 1045 C C . ARG A 1 133 ? -4.609 -4.608 12.598 1.00 97.44 133 ARG A C 1
ATOM 1047 O O . ARG A 1 133 ? -5.489 -5.129 11.913 1.00 97.44 133 ARG A O 1
ATOM 1054 N N . PHE A 1 134 ? -3.317 -4.735 12.328 1.00 97.94 134 PHE A N 1
ATOM 1055 C CA . PHE A 1 134 ? -2.817 -5.582 11.253 1.00 97.94 134 PHE A CA 1
ATOM 1056 C C . PHE A 1 134 ? -2.894 -7.058 11.654 1.00 97.94 134 PHE A C 1
ATOM 1058 O O . PHE A 1 134 ? -2.454 -7.433 12.740 1.00 97.94 134 PHE A O 1
ATOM 1065 N N . LEU A 1 135 ? -3.475 -7.885 10.785 1.00 98.19 135 LEU A N 1
ATOM 1066 C CA . LEU A 1 135 ? -3.669 -9.320 11.017 1.00 98.19 135 LEU A CA 1
ATOM 1067 C C . LEU A 1 135 ? -2.759 -10.192 10.135 1.00 98.19 135 LEU A C 1
ATOM 1069 O O . LEU A 1 135 ? -2.691 -11.399 10.347 1.00 98.19 135 LEU A O 1
ATOM 1073 N N . GLY A 1 136 ? -2.052 -9.602 9.167 1.00 97.25 136 GLY A N 1
ATOM 1074 C CA . GLY A 1 136 ? -1.166 -10.332 8.258 1.00 97.25 136 GLY A CA 1
ATOM 1075 C C . GLY A 1 136 ? -1.909 -11.157 7.204 1.00 97.25 136 GLY A C 1
ATOM 1076 O O . GLY A 1 136 ? -3.030 -10.828 6.806 1.00 97.25 136 GLY A O 1
ATOM 1077 N N . GLY A 1 137 ? -1.257 -12.221 6.736 1.00 97.31 137 GLY A N 1
ATOM 1078 C CA . GLY A 1 137 ? -1.701 -13.026 5.597 1.00 97.31 137 GLY A CA 1
ATOM 1079 C C . GLY A 1 137 ? -1.341 -12.395 4.252 1.00 97.31 137 GLY A C 1
ATOM 1080 O O . GLY A 1 137 ? -0.755 -11.322 4.188 1.00 97.31 137 GLY A O 1
ATOM 1081 N N . GLU A 1 138 ? -1.686 -13.069 3.163 1.00 97.44 138 GLU A N 1
ATOM 1082 C CA . GLU A 1 138 ? -1.486 -12.564 1.806 1.00 97.44 138 GLU A CA 1
ATOM 1083 C C . GLU A 1 138 ? -2.422 -13.270 0.828 1.00 97.44 138 GLU A C 1
ATOM 1085 O O . GLU A 1 138 ? -2.981 -14.326 1.130 1.00 97.44 138 GLU A O 1
ATOM 1090 N N . LEU A 1 139 ? -2.568 -12.696 -0.365 1.00 97.38 139 LEU A N 1
ATOM 1091 C CA . LEU A 1 139 ? -3.120 -13.398 -1.516 1.00 97.38 139 LEU A CA 1
ATOM 1092 C C . LEU A 1 139 ? -2.023 -13.524 -2.580 1.00 97.38 139 LEU A C 1
ATOM 1094 O O . LEU A 1 139 ? -1.651 -12.515 -3.187 1.00 97.38 139 LEU A O 1
ATOM 1098 N N . PRO A 1 140 ? -1.493 -14.736 -2.839 1.00 96.88 140 PRO A N 1
ATOM 1099 C CA . PRO A 1 140 ? -0.319 -14.914 -3.697 1.00 96.88 140 PRO A CA 1
ATOM 1100 C C . PRO A 1 140 ? -0.459 -14.293 -5.091 1.00 96.88 140 PRO A C 1
ATOM 1102 O O . PRO A 1 140 ? 0.450 -13.616 -5.568 1.00 96.88 140 PRO A O 1
ATOM 1105 N N . HIS A 1 141 ? -1.632 -14.427 -5.716 1.00 96.44 141 HIS A N 1
ATOM 1106 C CA . HIS A 1 141 ? -1.891 -13.888 -7.055 1.00 96.44 141 HIS A CA 1
ATOM 1107 C C . HIS A 1 141 ? -1.785 -12.354 -7.133 1.00 96.44 141 HIS A C 1
ATOM 1109 O O . HIS A 1 141 ? -1.480 -11.819 -8.192 1.00 96.44 141 HIS A O 1
ATOM 1115 N N . MET A 1 142 ? -1.994 -11.633 -6.025 1.00 96.50 142 MET A N 1
ATOM 1116 C CA . MET A 1 142 ? -1.855 -10.171 -5.993 1.00 96.50 142 MET A CA 1
ATOM 1117 C C . MET A 1 142 ? -0.392 -9.727 -5.940 1.00 96.50 142 MET A C 1
ATOM 1119 O O . MET A 1 142 ? -0.065 -8.627 -6.389 1.00 96.50 142 MET A O 1
ATOM 1123 N N . ASN A 1 143 ? 0.482 -10.576 -5.401 1.00 95.94 143 ASN A N 1
ATOM 1124 C CA . ASN A 1 143 ? 1.910 -10.304 -5.244 1.00 95.94 143 ASN A CA 1
ATOM 1125 C C . ASN A 1 143 ? 2.733 -10.816 -6.437 1.00 95.94 143 ASN A C 1
ATOM 1127 O O . ASN A 1 143 ? 3.854 -10.357 -6.652 1.00 95.94 143 ASN A O 1
ATOM 1131 N N . HIS A 1 144 ? 2.174 -11.730 -7.235 1.00 94.94 144 HIS A N 1
ATOM 1132 C CA . HIS A 1 144 ? 2.783 -12.193 -8.478 1.00 94.94 144 HIS A CA 1
ATOM 1133 C C . HIS A 1 144 ? 3.003 -11.028 -9.456 1.00 94.94 144 HIS A C 1
ATOM 1135 O O . HIS A 1 144 ? 2.082 -10.249 -9.716 1.00 94.94 144 HIS A O 1
ATOM 1141 N N . ASP A 1 145 ? 4.231 -10.909 -9.976 1.00 94.38 145 ASP A N 1
ATOM 1142 C CA . ASP A 1 145 ? 4.681 -9.833 -10.876 1.00 94.38 145 ASP A CA 1
ATOM 1143 C C . ASP A 1 145 ? 4.340 -8.407 -10.402 1.00 94.38 145 ASP A C 1
ATOM 1145 O O . ASP A 1 145 ? 4.244 -7.482 -11.212 1.00 94.38 145 ASP A O 1
ATOM 1149 N N . LEU A 1 146 ? 4.184 -8.208 -9.085 1.00 94.56 146 LEU A N 1
ATOM 1150 C CA . LEU A 1 146 ? 3.758 -6.937 -8.497 1.00 94.56 146 LEU A CA 1
ATOM 1151 C C . LEU A 1 146 ? 4.589 -5.761 -9.018 1.00 94.56 146 LEU A C 1
ATOM 1153 O O . LEU A 1 146 ? 4.026 -4.795 -9.517 1.00 94.56 146 LEU A O 1
ATOM 1157 N N . TYR A 1 147 ? 5.918 -5.856 -8.978 1.00 94.81 147 TYR A N 1
ATOM 1158 C CA . TYR A 1 147 ? 6.781 -4.731 -9.350 1.00 94.81 147 TYR A CA 1
ATOM 1159 C C . TYR A 1 147 ? 6.648 -4.360 -10.830 1.00 94.81 147 TYR A C 1
ATOM 1161 O O . TYR A 1 147 ? 6.536 -3.181 -11.159 1.00 94.81 147 TYR A O 1
ATOM 1169 N N . ARG A 1 148 ? 6.582 -5.354 -11.727 1.00 95.06 148 ARG A N 1
ATOM 1170 C CA . ARG A 1 148 ? 6.394 -5.118 -13.169 1.00 95.06 148 ARG A CA 1
ATOM 1171 C C . ARG A 1 148 ? 5.028 -4.506 -13.460 1.00 95.06 148 ARG A C 1
ATOM 1173 O O . ARG A 1 148 ? 4.935 -3.557 -14.238 1.00 95.06 148 ARG A O 1
ATOM 1180 N N . ARG A 1 149 ? 3.977 -5.026 -12.818 1.00 95.25 149 ARG A N 1
ATOM 1181 C CA . ARG A 1 149 ? 2.611 -4.510 -12.958 1.00 95.25 149 ARG A CA 1
ATOM 1182 C C . ARG A 1 149 ? 2.521 -3.060 -12.495 1.00 95.25 149 ARG A C 1
ATOM 1184 O O . ARG A 1 149 ? 1.994 -2.219 -13.218 1.00 95.25 149 ARG A O 1
ATOM 1191 N N . GLU A 1 150 ? 3.057 -2.756 -11.319 1.00 94.88 150 GLU A N 1
ATOM 1192 C CA . GLU A 1 150 ? 2.996 -1.406 -10.759 1.00 94.88 150 GLU A CA 1
ATOM 1193 C C . GLU A 1 150 ? 3.865 -0.428 -11.551 1.00 94.88 150 GLU A C 1
ATOM 1195 O O . GLU A 1 150 ? 3.427 0.689 -11.809 1.00 94.88 150 GLU A O 1
ATOM 1200 N N . LEU A 1 151 ? 5.019 -0.859 -12.073 1.00 95.12 151 LEU A N 1
ATOM 1201 C CA . LEU A 1 151 ? 5.835 -0.038 -12.972 1.00 95.12 151 LEU A CA 1
ATOM 1202 C C . LEU A 1 151 ? 5.031 0.400 -14.203 1.00 95.12 151 LEU A C 1
ATOM 1204 O O . LEU A 1 151 ? 5.010 1.581 -14.552 1.00 95.12 151 LEU A O 1
ATOM 1208 N N . GLN A 1 152 ? 4.323 -0.535 -14.841 1.00 94.94 152 GLN A N 1
ATOM 1209 C CA . GLN A 1 152 ? 3.456 -0.226 -15.980 1.00 94.94 152 GLN A CA 1
ATOM 1210 C C . GLN A 1 152 ? 2.272 0.668 -15.591 1.00 94.94 152 GLN A C 1
ATOM 1212 O O . GLN A 1 152 ? 1.858 1.514 -16.384 1.00 94.94 152 GLN A O 1
ATOM 1217 N N . ASN A 1 153 ? 1.711 0.500 -14.391 1.00 93.31 153 ASN A N 1
ATOM 1218 C CA . ASN A 1 153 ? 0.645 1.365 -13.885 1.00 93.31 153 ASN A CA 1
ATOM 1219 C C . ASN A 1 153 ? 1.139 2.803 -13.717 1.00 93.31 153 ASN A C 1
ATOM 1221 O O . ASN A 1 153 ? 0.522 3.714 -14.262 1.00 93.31 153 ASN A O 1
ATOM 1225 N N . PHE A 1 154 ? 2.278 3.001 -13.050 1.00 92.69 154 PHE A N 1
ATOM 1226 C CA . PHE A 1 154 ? 2.850 4.328 -12.836 1.00 92.69 154 PHE A CA 1
ATOM 1227 C C . PHE A 1 154 ? 3.276 4.998 -14.141 1.00 92.69 154 PHE A C 1
ATOM 1229 O O . PHE A 1 154 ? 2.960 6.170 -14.341 1.00 92.69 154 PHE A O 1
ATOM 1236 N N . LYS A 1 155 ? 3.924 4.267 -15.064 1.00 94.38 155 LYS A N 1
ATOM 1237 C CA . LYS A 1 155 ? 4.278 4.819 -16.382 1.00 94.38 155 LYS A CA 1
ATOM 1238 C C . LYS A 1 155 ? 3.042 5.317 -17.137 1.00 94.38 155 LYS A C 1
ATOM 1240 O O . LYS A 1 155 ? 3.091 6.385 -17.740 1.00 94.38 155 LYS A O 1
ATOM 1245 N N . ARG A 1 156 ? 1.923 4.585 -17.066 1.00 94.12 156 ARG A N 1
ATOM 1246 C CA . ARG A 1 156 ? 0.645 5.009 -17.661 1.00 94.12 156 ARG A CA 1
ATOM 1247 C C . ARG A 1 156 ? 0.019 6.198 -16.935 1.00 94.12 156 ARG A C 1
ATOM 1249 O O . ARG A 1 156 ? -0.436 7.115 -17.603 1.00 94.12 156 ARG A O 1
ATOM 1256 N N . GLU A 1 157 ? 0.014 6.199 -15.601 1.00 90.25 157 GLU A N 1
ATOM 1257 C CA . GLU A 1 157 ? -0.586 7.264 -14.777 1.00 90.25 157 GLU A CA 1
ATOM 1258 C C . GLU A 1 157 ? -0.018 8.646 -15.123 1.00 90.25 157 GLU A C 1
ATOM 1260 O O . GLU A 1 157 ? -0.768 9.616 -15.194 1.00 90.25 157 GLU A O 1
ATOM 1265 N N . ILE A 1 158 ? 1.292 8.730 -15.376 1.00 92.44 158 ILE A N 1
ATOM 1266 C CA . ILE A 1 158 ? 1.975 10.006 -15.637 1.00 92.44 158 ILE A CA 1
ATOM 1267 C C . ILE A 1 158 ? 2.371 10.215 -17.105 1.00 92.44 158 ILE A C 1
ATOM 1269 O O . ILE A 1 158 ? 3.105 11.156 -17.394 1.00 92.44 158 ILE A O 1
ATOM 1273 N N . ASN A 1 159 ? 1.916 9.357 -18.027 1.00 91.88 159 ASN A N 1
ATOM 1274 C CA . ASN A 1 159 ? 2.346 9.353 -19.434 1.00 91.88 159 ASN A CA 1
ATOM 1275 C C . ASN A 1 159 ? 3.879 9.393 -19.586 1.00 91.88 159 ASN A C 1
ATOM 1277 O O . ASN A 1 159 ? 4.434 10.183 -20.348 1.00 91.88 159 ASN A O 1
ATOM 1281 N N . TYR A 1 160 ? 4.570 8.554 -18.818 1.00 85.44 160 TYR A N 1
ATOM 1282 C CA . TYR A 1 160 ? 6.025 8.503 -18.791 1.00 85.44 160 TYR A CA 1
ATOM 1283 C C . TYR A 1 160 ? 6.580 7.961 -20.115 1.00 85.44 160 TYR A C 1
ATOM 1285 O O . TYR A 1 160 ? 6.298 6.821 -20.486 1.00 85.44 160 TYR A O 1
ATOM 1293 N N . THR A 1 161 ? 7.398 8.756 -20.806 1.00 79.88 161 THR A N 1
ATOM 1294 C CA . THR A 1 161 ? 8.022 8.399 -22.096 1.00 79.88 161 THR A CA 1
A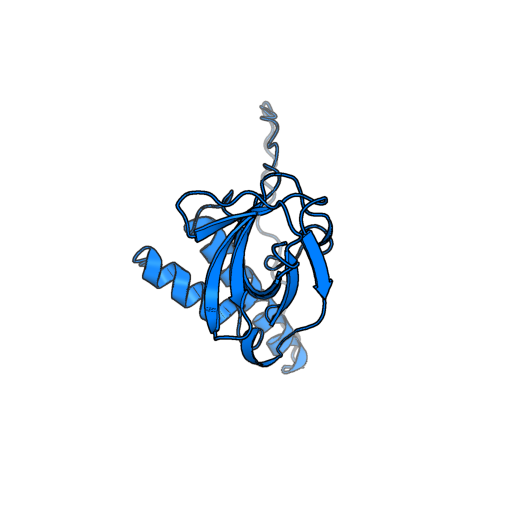TOM 1295 C C . THR A 1 161 ? 9.493 7.983 -21.980 1.00 79.88 161 THR A C 1
ATOM 1297 O O . THR A 1 161 ? 10.148 7.815 -23.006 1.00 79.88 161 THR A O 1
ATOM 1300 N N . GLY A 1 162 ? 10.016 7.868 -20.753 1.00 63.12 162 GLY A N 1
ATOM 1301 C CA . GLY A 1 162 ? 11.403 7.486 -20.460 1.00 63.12 162 GLY A CA 1
ATOM 1302 C C . GLY A 1 162 ? 11.662 5.984 -20.379 1.00 63.12 162 GLY A C 1
ATOM 1303 O O . GLY A 1 162 ? 10.728 5.184 -20.083 1.00 63.12 162 GLY A O 1
#

Radius of gyration: 20.12 Å; Cα contacts (8 Å, |Δi|>4): 213; chains: 1; bounding box: 61×43×40 Å

Solvent-accessible surface area (backbone atoms only — not comparable to full-atom values): 9761 Å² total; per-residue (Å²): 133,79,69,66,45,65,29,30,34,71,44,78,40,60,70,74,55,54,70,66,63,50,42,52,54,35,50,52,52,51,53,50,52,52,54,53,52,52,56,73,73,44,94,64,95,73,79,87,80,77,89,81,75,88,86,86,74,91,76,82,85,78,75,69,79,78,72,73,72,77,82,37,45,38,38,32,35,29,40,92,86,67,53,76,36,42,32,35,52,76,40,89,48,68,69,64,64,74,35,92,51,98,64,33,61,59,34,45,14,31,35,37,39,36,64,85,45,50,69,46,95,89,50,29,37,48,34,34,67,91,25,42,46,82,70,49,69,59,36,69,80,64,52,56,66,37,58,64,53,48,39,55,47,50,35,59,76,68,69,56,87,125